Protein AF-A0A438GAT2-F1 (afdb_monomer_lite)

pLDDT: mean 93.82, std 6.35, range [53.16, 98.75]

Foldseek 3Di:
DVVQLVVVFDDQVCVPPPLLVLLLLLLQLLQLLLLLQLVLVVCVVVPNNPSSVVSNVSSVVSVVSNVVSLVVLLVCCVVPVQVNLVSNLVCVVVDGDDRCCCDDDPPDRRVVVVVQVVCVVSVSGDPVSSVVSLLCSCVSSVLVPDPPYDPVSVVSSVVSVD

Radius of gyration: 17.5 Å; chains: 1; bounding box: 42×34×46 Å

Sequence (162 aa):
MIQYLIGAGMDGQIENNLYLLFIYTSFQERATFISHGNTARLTKQHGDKNLALVCGIIASDEKRHETAYTKIVENLFEIDPNGTVLAFADSMRKKITMPGLLMYDGCDDDLFEHFLAVAQWLGVYAAKDYVGILEFFVERWSVEKLTGLSSEGQKLGIMFVG

Structure (mmCIF, N/CA/C/O backbone):
data_AF-A0A438GAT2-F1
#
_entry.id   AF-A0A438GAT2-F1
#
loop_
_atom_site.group_PDB
_atom_site.id
_atom_site.type_symbol
_atom_site.label_atom_id
_atom_site.label_alt_id
_atom_site.label_comp_id
_atom_site.label_asym_id
_atom_site.label_entity_id
_atom_site.label_seq_id
_atom_site.pdbx_PDB_ins_code
_atom_site.Cartn_x
_atom_site.Cartn_y
_atom_site.Cartn_z
_atom_site.occupancy
_atom_site.B_iso_or_equiv
_atom_site.auth_seq_id
_atom_site.auth_comp_id
_atom_site.auth_asym_id
_atom_site.auth_atom_id
_atom_site.pdbx_PDB_model_num
ATOM 1 N N . MET A 1 1 ? 18.056 8.307 -11.329 1.00 89.12 1 MET A N 1
ATOM 2 C CA . MET A 1 1 ? 16.848 7.880 -10.588 1.00 89.12 1 MET A CA 1
ATOM 3 C C . MET A 1 1 ? 17.128 7.335 -9.185 1.00 89.12 1 MET A C 1
ATOM 5 O O . MET A 1 1 ? 16.917 8.073 -8.238 1.00 89.12 1 MET A O 1
ATOM 9 N N . ILE A 1 2 ? 17.616 6.095 -9.006 1.00 94.75 2 ILE A N 1
ATOM 10 C CA . ILE A 1 2 ? 17.679 5.448 -7.668 1.00 94.75 2 ILE A CA 1
ATOM 11 C C . ILE A 1 2 ? 18.476 6.265 -6.635 1.00 94.75 2 ILE A C 1
ATOM 13 O O . ILE A 1 2 ? 18.009 6.448 -5.517 1.00 94.75 2 ILE A O 1
ATOM 17 N N . GLN A 1 3 ? 19.647 6.799 -7.005 1.00 95.94 3 GLN A N 1
ATOM 18 C CA . GLN A 1 3 ? 20.445 7.631 -6.092 1.00 95.94 3 GLN A CA 1
ATOM 19 C C . GLN A 1 3 ? 19.717 8.915 -5.664 1.00 95.94 3 GLN A C 1
ATOM 21 O O . GLN A 1 3 ? 19.794 9.281 -4.494 1.00 95.94 3 GLN A O 1
ATOM 26 N N . TYR A 1 4 ? 18.984 9.562 -6.578 1.00 95.44 4 TYR A N 1
ATOM 27 C CA . TYR A 1 4 ? 18.181 10.746 -6.258 1.00 95.44 4 TYR A CA 1
ATOM 28 C C . TYR A 1 4 ? 17.038 10.401 -5.310 1.00 95.44 4 TYR A C 1
ATOM 30 O O . TYR A 1 4 ? 16.868 11.092 -4.317 1.00 95.44 4 TYR A O 1
ATOM 38 N N . LEU A 1 5 ? 16.314 9.306 -5.561 1.00 95.50 5 LEU A N 1
ATOM 39 C CA . LEU A 1 5 ? 15.204 8.892 -4.704 1.00 95.50 5 LEU A CA 1
ATOM 40 C C . LEU A 1 5 ? 15.676 8.536 -3.285 1.00 95.50 5 LEU A C 1
ATOM 42 O O . LEU A 1 5 ? 15.065 8.960 -2.312 1.00 95.50 5 LEU A O 1
ATOM 46 N N . ILE A 1 6 ? 16.795 7.813 -3.149 1.00 95.88 6 ILE A N 1
ATOM 47 C CA . ILE A 1 6 ? 17.380 7.512 -1.830 1.00 95.88 6 ILE A CA 1
ATOM 48 C C . ILE A 1 6 ? 17.815 8.801 -1.120 1.00 95.88 6 ILE A C 1
ATOM 50 O O . ILE A 1 6 ? 17.578 8.944 0.075 1.00 95.88 6 ILE A O 1
ATOM 54 N N . GLY A 1 7 ? 18.448 9.731 -1.843 1.00 95.38 7 GLY A N 1
ATOM 55 C CA . GLY A 1 7 ? 18.889 11.010 -1.283 1.00 95.38 7 GLY A CA 1
ATOM 56 C C . GLY A 1 7 ? 17.738 11.942 -0.896 1.00 95.38 7 GLY A C 1
ATOM 57 O O . GLY A 1 7 ? 17.846 12.653 0.098 1.00 95.38 7 GLY A O 1
ATOM 58 N N . ALA A 1 8 ? 16.641 11.920 -1.657 1.00 94.06 8 ALA A N 1
ATOM 59 C CA . ALA A 1 8 ? 15.425 12.679 -1.375 1.00 94.06 8 ALA A CA 1
ATOM 60 C C . ALA A 1 8 ? 14.622 12.074 -0.214 1.00 94.06 8 ALA A C 1
ATOM 62 O O . ALA A 1 8 ? 13.970 12.800 0.534 1.00 94.06 8 ALA A O 1
ATOM 63 N N . GLY A 1 9 ? 14.688 10.751 -0.048 1.00 93.00 9 GLY A N 1
ATOM 64 C CA . GLY A 1 9 ? 13.895 10.025 0.932 1.00 93.00 9 GLY A CA 1
ATOM 65 C C . GLY A 1 9 ? 12.409 10.008 0.570 1.00 93.00 9 GLY A C 1
ATOM 66 O O . GLY A 1 9 ? 12.023 10.087 -0.596 1.00 93.00 9 GLY A O 1
ATOM 67 N N . MET A 1 10 ? 11.570 9.866 1.592 1.00 91.06 10 MET A N 1
ATOM 68 C CA . MET A 1 10 ? 10.117 9.827 1.464 1.00 91.06 10 MET A CA 1
ATOM 69 C C . MET A 1 10 ? 9.479 10.376 2.746 1.00 91.06 10 MET A C 1
ATOM 71 O O . MET A 1 10 ? 9.935 10.053 3.842 1.00 91.06 10 MET A O 1
ATOM 75 N N . ASP A 1 11 ? 8.396 11.145 2.612 1.00 87.06 11 ASP A N 1
ATOM 76 C CA . ASP A 1 11 ? 7.513 11.502 3.724 1.00 87.06 11 ASP A CA 1
ATOM 77 C C . ASP A 1 11 ? 6.170 10.764 3.601 1.00 87.06 11 ASP A C 1
ATOM 79 O O . ASP A 1 11 ? 5.300 11.124 2.807 1.00 87.06 11 ASP A O 1
ATOM 83 N N . GLY A 1 12 ? 6.017 9.692 4.382 1.00 81.75 12 GLY A N 1
ATOM 84 C CA . GLY A 1 12 ? 4.766 8.934 4.483 1.00 81.75 12 GLY A CA 1
ATOM 85 C C . GLY A 1 12 ? 3.741 9.536 5.444 1.00 81.75 12 GLY A C 1
ATOM 86 O O . GLY A 1 12 ? 2.690 8.935 5.637 1.00 81.75 12 GLY A O 1
ATOM 87 N N . GLN A 1 13 ? 4.046 10.673 6.083 1.00 86.44 13 GLN A N 1
ATOM 88 C CA . GLN A 1 13 ? 3.180 11.349 7.057 1.00 86.44 13 GLN A CA 1
ATOM 89 C C . GLN A 1 13 ? 2.749 10.449 8.233 1.00 86.44 13 GLN A C 1
ATOM 91 O O . GLN A 1 13 ? 1.656 10.587 8.786 1.00 86.44 13 GLN A O 1
ATOM 96 N N . ILE A 1 14 ? 3.641 9.528 8.621 1.00 85.06 14 ILE A N 1
ATOM 97 C CA . ILE A 1 14 ? 3.425 8.495 9.649 1.00 85.06 14 ILE A CA 1
ATOM 98 C C . ILE A 1 14 ? 3.586 9.059 11.073 1.00 85.06 14 ILE A C 1
ATOM 100 O O . ILE A 1 14 ? 3.094 8.461 12.021 1.00 85.06 14 ILE A O 1
ATOM 104 N N . GLU A 1 15 ? 4.264 10.201 11.250 1.00 85.56 15 GLU A N 1
ATOM 105 C CA . GLU A 1 15 ? 4.405 10.917 12.539 1.00 85.56 15 GLU A CA 1
ATOM 106 C C . GLU A 1 15 ? 4.935 10.059 13.713 1.00 85.56 15 GLU A C 1
ATOM 108 O O . GLU A 1 15 ? 4.636 10.320 14.876 1.00 85.56 15 GLU A O 1
ATOM 113 N N . ASN A 1 16 ? 5.725 9.013 13.429 1.00 84.56 16 ASN A N 1
ATOM 114 C CA . ASN A 1 16 ? 6.139 7.987 14.405 1.00 84.56 16 ASN A CA 1
ATOM 115 C C . ASN A 1 16 ? 4.963 7.282 15.117 1.00 84.56 16 ASN A C 1
ATOM 117 O O . ASN A 1 16 ? 5.120 6.735 16.209 1.00 84.56 16 ASN A O 1
ATOM 121 N N . ASN A 1 17 ? 3.785 7.269 14.496 1.00 92.44 17 ASN A N 1
ATOM 122 C CA . ASN A 1 17 ? 2.580 6.634 14.999 1.00 92.44 17 ASN A CA 1
ATOM 123 C C . ASN A 1 17 ? 2.429 5.226 14.396 1.00 92.44 17 ASN A C 1
ATOM 125 O O . ASN A 1 17 ? 2.303 5.060 13.183 1.00 92.44 17 ASN A O 1
ATOM 129 N N . LEU A 1 18 ? 2.406 4.201 15.254 1.00 94.44 18 LEU A N 1
ATOM 130 C CA . LEU A 1 18 ? 2.292 2.803 14.826 1.00 94.44 18 LEU A CA 1
ATOM 131 C C . LEU A 1 18 ? 0.955 2.480 14.141 1.00 94.44 18 LEU A C 1
ATOM 133 O O . LEU A 1 18 ? 0.933 1.640 13.245 1.00 94.44 18 LEU A O 1
ATOM 137 N N . TYR A 1 19 ? -0.139 3.151 14.512 1.00 96.81 19 TYR A N 1
ATOM 138 C CA . TYR A 1 19 ? -1.429 2.980 13.840 1.00 96.81 19 TYR A CA 1
ATOM 139 C C . TYR A 1 19 ? -1.325 3.457 12.389 1.00 96.81 19 TYR A C 1
ATOM 141 O O . TYR A 1 19 ? -1.652 2.708 11.469 1.00 96.81 19 TYR A O 1
ATOM 149 N N . LEU A 1 20 ? -0.793 4.670 12.184 1.00 96.19 20 LEU A N 1
ATOM 150 C CA . LEU A 1 20 ? -0.572 5.229 10.846 1.00 96.19 20 LEU A CA 1
ATOM 151 C C . LEU A 1 20 ? 0.392 4.362 10.035 1.00 96.19 20 LEU A C 1
ATOM 153 O O . LEU A 1 20 ? 0.126 4.099 8.868 1.00 96.19 20 LEU A O 1
ATOM 157 N N . LEU A 1 21 ? 1.464 3.859 10.658 1.00 96.31 21 LEU A N 1
ATOM 158 C CA . LEU A 1 21 ? 2.426 2.975 10.004 1.00 96.31 21 LEU A CA 1
ATOM 159 C C . LEU A 1 21 ? 1.747 1.724 9.441 1.00 96.31 21 LEU A C 1
ATOM 161 O O . LEU A 1 21 ? 1.908 1.434 8.261 1.00 96.31 21 LEU A O 1
ATOM 165 N N . PHE A 1 22 ? 0.993 0.987 10.261 1.00 97.81 22 PHE A N 1
ATOM 166 C CA . PHE A 1 22 ? 0.409 -0.285 9.827 1.00 97.81 22 PHE A CA 1
ATOM 167 C C . PHE A 1 22 ? -0.766 -0.116 8.865 1.00 97.81 22 PHE A C 1
ATOM 169 O O . PHE A 1 22 ? -0.969 -0.964 7.994 1.00 97.81 22 PHE A O 1
ATOM 176 N N . ILE A 1 23 ? -1.513 0.985 8.969 1.00 97.56 23 ILE A N 1
ATOM 177 C CA . ILE A 1 23 ? -2.516 1.354 7.964 1.00 97.56 23 ILE A CA 1
ATOM 178 C C . ILE A 1 23 ? -1.812 1.658 6.639 1.00 97.56 23 ILE A C 1
ATOM 180 O O . ILE A 1 23 ? -2.143 1.059 5.617 1.00 97.56 23 ILE A O 1
ATOM 184 N N . TYR A 1 24 ? -0.791 2.516 6.663 1.00 97.00 24 TYR A N 1
ATOM 185 C CA . TYR A 1 24 ? -0.008 2.878 5.487 1.00 97.00 24 TYR A CA 1
ATOM 186 C C . TYR A 1 24 ? 0.609 1.649 4.801 1.00 97.00 24 TYR A C 1
ATOM 188 O O . TYR A 1 24 ? 0.436 1.468 3.594 1.00 97.00 24 TYR A O 1
ATOM 196 N N . THR A 1 25 ? 1.273 0.762 5.549 1.00 97.19 25 THR A N 1
ATOM 197 C CA . THR A 1 25 ? 1.901 -0.435 4.968 1.00 97.19 25 THR A CA 1
ATOM 198 C C . THR A 1 25 ? 0.874 -1.429 4.437 1.00 97.19 25 THR A C 1
ATOM 200 O O . THR A 1 25 ? 1.112 -2.020 3.389 1.00 97.19 25 THR A O 1
ATOM 203 N N . SER A 1 26 ? -0.291 -1.574 5.080 1.00 98.19 26 SER A N 1
ATOM 204 C CA . SER A 1 26 ? -1.379 -2.413 4.550 1.00 98.19 26 SER A CA 1
ATOM 205 C C . SER A 1 26 ? -1.838 -1.929 3.169 1.00 98.19 26 SER A C 1
ATOM 207 O O . SER A 1 26 ? -2.001 -2.735 2.252 1.00 98.19 26 SER A O 1
ATOM 209 N N . PHE A 1 27 ? -1.996 -0.612 2.997 1.00 97.75 27 PHE A N 1
ATOM 210 C CA . PHE A 1 27 ? -2.356 -0.011 1.710 1.00 97.75 27 PHE A CA 1
ATOM 211 C C . PHE A 1 27 ? -1.266 -0.201 0.657 1.00 97.75 27 PHE A C 1
ATOM 213 O O . PHE A 1 27 ? -1.573 -0.614 -0.462 1.00 97.75 27 PHE A O 1
ATOM 220 N N . GLN A 1 28 ? -0.007 0.064 1.011 1.00 97.44 28 GLN A N 1
ATOM 221 C CA . GLN A 1 28 ? 1.109 -0.059 0.074 1.00 97.44 28 GLN A CA 1
ATOM 222 C C . GLN A 1 28 ? 1.305 -1.496 -0.405 1.00 97.44 28 GLN A C 1
ATOM 224 O O . GLN A 1 28 ? 1.362 -1.716 -1.609 1.00 97.44 28 GLN A O 1
ATOM 229 N N . GLU A 1 29 ? 1.314 -2.479 0.498 1.00 98.38 29 GLU A N 1
ATOM 230 C CA . GLU A 1 29 ? 1.484 -3.893 0.126 1.00 98.38 29 GLU A CA 1
ATOM 231 C C . GLU A 1 29 ? 0.340 -4.397 -0.761 1.00 98.38 29 GLU A C 1
ATOM 233 O O . GLU A 1 29 ? 0.533 -5.219 -1.656 1.00 98.38 29 GLU A O 1
ATOM 238 N N . ARG A 1 30 ? -0.879 -3.872 -0.575 1.00 98.44 30 ARG A N 1
ATOM 239 C CA . ARG A 1 30 ? -1.982 -4.187 -1.487 1.00 98.44 30 ARG A CA 1
ATOM 240 C C . ARG A 1 30 ? -1.814 -3.521 -2.853 1.00 98.44 30 ARG A C 1
ATOM 242 O O . ARG A 1 30 ? -2.114 -4.146 -3.873 1.00 98.44 30 ARG A O 1
ATOM 249 N N . ALA A 1 31 ? -1.364 -2.268 -2.885 1.00 97.69 31 ALA A N 1
ATOM 250 C CA . ALA A 1 31 ? -1.116 -1.538 -4.125 1.00 97.69 31 ALA A CA 1
ATOM 251 C C . ALA A 1 31 ? -0.016 -2.207 -4.957 1.00 97.69 31 ALA A C 1
ATOM 253 O O . ALA A 1 31 ? -0.174 -2.379 -6.172 1.00 97.69 31 ALA A O 1
ATOM 254 N N . THR A 1 32 ? 1.064 -2.648 -4.312 1.00 97.81 32 THR A N 1
ATOM 255 C CA . THR A 1 32 ? 2.150 -3.371 -4.972 1.00 97.81 32 THR A CA 1
ATOM 256 C C . THR A 1 32 ? 1.688 -4.752 -5.437 1.00 97.81 32 THR A C 1
ATOM 258 O O . THR A 1 32 ? 1.860 -5.048 -6.620 1.00 97.81 32 THR A O 1
ATOM 261 N N . PHE A 1 33 ? 0.936 -5.503 -4.615 1.00 98.56 33 PHE A N 1
ATOM 262 C CA . PHE A 1 33 ? 0.326 -6.780 -5.021 1.00 98.56 33 PHE A CA 1
ATOM 263 C C . PHE A 1 33 ? -0.497 -6.652 -6.311 1.00 98.56 33 PHE A C 1
ATOM 265 O O . PHE A 1 33 ? -0.369 -7.464 -7.235 1.00 98.56 33 PHE A O 1
ATOM 272 N N . ILE A 1 34 ? -1.346 -5.621 -6.394 1.00 98.19 34 ILE A N 1
ATOM 273 C CA . ILE A 1 34 ? -2.154 -5.341 -7.587 1.00 98.19 34 ILE A CA 1
ATOM 274 C C . ILE A 1 34 ? -1.249 -5.005 -8.775 1.00 98.19 34 ILE A C 1
ATOM 276 O O . ILE A 1 34 ? -1.408 -5.597 -9.846 1.00 98.19 34 ILE A O 1
ATOM 280 N N . SER A 1 35 ? -0.276 -4.114 -8.580 1.00 98.00 35 SER A N 1
ATOM 281 C CA . SER A 1 35 ? 0.643 -3.653 -9.626 1.00 98.00 35 SER A CA 1
ATOM 282 C C . SER A 1 35 ? 1.476 -4.798 -10.208 1.00 98.00 35 SER A C 1
ATOM 284 O O . SER A 1 35 ? 1.522 -4.991 -11.428 1.00 98.00 35 SER A O 1
ATOM 286 N N . HIS A 1 36 ? 2.086 -5.623 -9.356 1.00 98.50 36 HIS A N 1
ATOM 287 C CA . HIS A 1 36 ? 2.869 -6.782 -9.775 1.00 98.50 36 HIS A CA 1
ATOM 288 C C . HIS A 1 36 ? 1.991 -7.880 -10.375 1.00 98.50 36 HIS A C 1
ATOM 290 O O . HIS A 1 36 ? 2.364 -8.472 -11.389 1.00 98.50 36 HIS A O 1
ATOM 296 N N . GLY A 1 37 ? 0.791 -8.106 -9.833 1.00 98.38 37 GLY A N 1
ATOM 297 C CA . GLY A 1 37 ? -0.179 -9.040 -10.401 1.00 98.38 37 GLY A CA 1
ATOM 298 C C . GLY A 1 37 ? -0.660 -8.629 -11.799 1.00 98.38 37 GLY A C 1
ATOM 299 O O . GLY A 1 37 ? -0.750 -9.473 -12.696 1.00 98.38 37 GLY A O 1
ATOM 300 N N . ASN A 1 38 ? -0.940 -7.340 -12.014 1.00 98.25 38 ASN A N 1
ATOM 301 C CA . ASN A 1 38 ? -1.286 -6.786 -13.327 1.00 98.25 38 ASN A CA 1
ATOM 302 C C . ASN A 1 38 ? -0.117 -6.904 -14.303 1.00 98.25 38 ASN A C 1
ATOM 304 O O . ASN A 1 38 ? -0.296 -7.403 -15.415 1.00 98.25 38 ASN A O 1
ATOM 308 N N . THR A 1 39 ? 1.086 -6.539 -13.862 1.00 98.12 39 THR A N 1
ATOM 309 C CA . THR A 1 39 ? 2.303 -6.670 -14.669 1.00 98.12 39 THR A CA 1
ATOM 310 C C . THR A 1 39 ? 2.527 -8.125 -15.076 1.00 98.12 39 THR A C 1
ATOM 312 O O . THR A 1 39 ? 2.684 -8.402 -16.258 1.00 98.12 39 THR A O 1
ATOM 315 N N . ALA A 1 40 ? 2.410 -9.088 -14.156 1.00 98.31 40 ALA A N 1
ATOM 316 C CA . ALA A 1 40 ? 2.539 -10.513 -14.470 1.00 98.31 40 ALA A CA 1
ATOM 317 C C . ALA A 1 40 ? 1.560 -10.970 -15.569 1.00 98.31 40 ALA A C 1
ATOM 319 O O . ALA A 1 40 ? 1.933 -11.734 -16.466 1.00 98.31 40 ALA A O 1
ATOM 320 N N . ARG A 1 41 ? 0.306 -10.494 -15.520 1.00 98.06 41 ARG A N 1
ATOM 321 C CA . ARG A 1 41 ? -0.709 -10.777 -16.547 1.00 98.06 41 ARG A CA 1
ATOM 322 C C . ARG A 1 41 ? -0.325 -10.182 -17.900 1.00 98.06 41 ARG A C 1
ATOM 324 O O . ARG A 1 41 ? -0.363 -10.913 -18.891 1.00 98.06 41 ARG A O 1
ATOM 331 N N . LEU A 1 42 ? 0.068 -8.908 -17.936 1.00 97.50 42 LEU A N 1
ATOM 332 C CA . LEU A 1 42 ? 0.500 -8.225 -19.158 1.00 97.50 42 LEU A CA 1
ATOM 333 C C . LEU A 1 42 ? 1.691 -8.941 -19.788 1.00 97.50 42 LEU A C 1
ATOM 335 O O . LEU A 1 42 ? 1.668 -9.275 -20.970 1.00 97.50 42 LEU A O 1
ATOM 339 N N . THR A 1 43 ? 2.708 -9.255 -18.997 1.00 96.94 43 THR A N 1
ATOM 340 C CA . THR A 1 43 ? 3.918 -9.907 -19.490 1.00 96.94 43 THR A CA 1
ATOM 341 C C . THR A 1 43 ? 3.627 -11.294 -20.062 1.00 96.94 43 THR A C 1
ATOM 343 O O . THR A 1 43 ? 4.114 -11.648 -21.137 1.00 96.94 43 THR A O 1
ATOM 346 N N . LYS A 1 44 ? 2.737 -12.055 -19.409 1.00 96.94 44 LYS A N 1
ATOM 347 C CA . LYS A 1 44 ? 2.269 -13.352 -19.914 1.00 96.94 44 LYS A CA 1
ATOM 348 C C . LYS A 1 44 ? 1.520 -13.220 -21.243 1.00 96.94 44 LYS A C 1
ATOM 350 O O . LYS A 1 44 ? 1.704 -14.069 -22.113 1.00 96.94 44 LYS A O 1
ATOM 355 N N . GLN A 1 45 ? 0.694 -12.184 -21.409 1.00 96.94 45 GLN A N 1
ATOM 356 C CA . GLN A 1 45 ? -0.008 -11.899 -22.669 1.00 96.94 45 GLN A CA 1
ATOM 357 C C . GLN A 1 45 ? 0.964 -11.561 -23.808 1.00 96.94 45 GLN A C 1
ATOM 359 O O . GLN A 1 45 ? 0.715 -11.945 -24.946 1.00 96.94 45 GLN A O 1
ATOM 364 N N . HIS A 1 46 ? 2.097 -10.927 -23.495 1.00 96.94 46 HIS A N 1
ATOM 365 C CA . HIS A 1 46 ? 3.169 -10.629 -24.451 1.00 96.94 46 HIS A CA 1
ATOM 366 C C . HIS A 1 46 ? 4.144 -11.803 -24.672 1.00 96.94 46 HIS A C 1
ATOM 368 O O . HIS A 1 46 ? 5.111 -11.675 -25.418 1.00 96.94 46 HIS A O 1
ATOM 374 N N . GLY A 1 47 ? 3.886 -12.966 -24.064 1.00 97.56 47 GLY A N 1
ATOM 375 C CA . GLY A 1 47 ? 4.616 -14.210 -24.317 1.00 97.56 47 GLY A CA 1
ATOM 376 C C . GLY A 1 47 ? 5.829 -14.465 -23.418 1.00 97.56 47 GLY A C 1
ATOM 377 O O . GLY A 1 47 ? 6.379 -15.568 -23.467 1.00 97.56 47 GLY A O 1
ATOM 378 N N . ASP A 1 48 ? 6.216 -13.525 -22.553 1.00 98.06 48 ASP A N 1
ATOM 379 C CA . ASP A 1 48 ? 7.341 -13.717 -21.633 1.00 98.06 48 ASP A CA 1
ATOM 380 C C . ASP A 1 48 ? 6.880 -14.378 -20.325 1.00 98.06 48 ASP A C 1
ATOM 382 O O . ASP A 1 48 ? 6.400 -13.760 -19.372 1.00 98.06 48 ASP A O 1
ATOM 386 N N . LYS A 1 49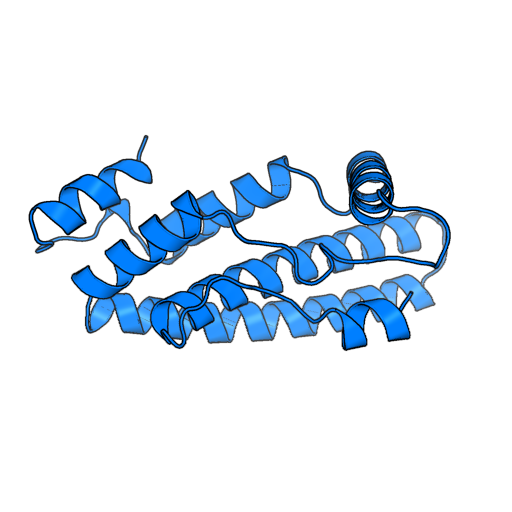 ? 7.023 -15.703 -20.287 1.00 97.25 49 LYS A N 1
ATOM 387 C CA . LYS A 1 49 ? 6.630 -16.520 -19.133 1.00 97.25 49 LYS A CA 1
ATOM 388 C C . LYS A 1 49 ? 7.567 -16.356 -17.936 1.00 97.25 49 LYS A C 1
ATOM 390 O O . LYS A 1 49 ? 7.114 -16.548 -16.809 1.00 97.25 49 LYS A O 1
ATOM 395 N N . ASN A 1 50 ? 8.839 -16.029 -18.160 1.00 98.25 50 ASN A N 1
ATOM 396 C CA . ASN A 1 50 ? 9.826 -15.935 -17.086 1.00 98.25 50 ASN A CA 1
ATOM 397 C C . ASN A 1 50 ? 9.627 -14.645 -16.300 1.00 98.25 50 ASN A C 1
ATOM 399 O O . ASN A 1 50 ? 9.549 -14.679 -15.074 1.00 98.25 50 ASN A O 1
ATOM 403 N N . LEU A 1 51 ? 9.461 -13.521 -16.996 1.00 98.12 51 LEU A N 1
ATOM 404 C CA . LEU A 1 51 ? 9.186 -12.258 -16.326 1.00 98.12 51 LEU A CA 1
ATOM 405 C C . LEU A 1 51 ? 7.794 -12.266 -15.673 1.00 98.12 51 LEU A C 1
ATOM 407 O O . LEU A 1 51 ? 7.647 -11.789 -14.550 1.00 98.12 51 LEU A O 1
ATOM 411 N N . ALA A 1 52 ? 6.796 -12.912 -16.291 1.00 98.44 52 ALA A N 1
ATOM 412 C CA . ALA A 1 52 ? 5.503 -13.138 -15.640 1.00 98.44 52 ALA A CA 1
ATOM 413 C C . ALA A 1 52 ? 5.626 -13.938 -14.329 1.00 98.44 52 ALA A C 1
ATOM 415 O O . ALA A 1 52 ? 4.949 -13.619 -13.351 1.00 98.44 52 ALA A O 1
ATOM 416 N N . LEU A 1 53 ? 6.494 -14.957 -14.291 1.00 98.31 53 LEU A N 1
ATOM 417 C CA . LEU A 1 53 ? 6.764 -15.735 -13.080 1.00 98.31 53 LEU A CA 1
ATOM 418 C C . LEU A 1 53 ? 7.415 -14.874 -11.992 1.00 98.31 53 LEU A C 1
ATOM 420 O O . LEU A 1 53 ? 6.965 -14.918 -10.851 1.00 98.31 53 LEU A O 1
ATOM 424 N N . VAL A 1 54 ? 8.423 -14.068 -12.336 1.00 98.69 54 VAL A N 1
ATOM 425 C CA . VAL A 1 54 ? 9.088 -13.162 -11.382 1.00 98.69 54 VAL A CA 1
ATOM 426 C C . VAL A 1 54 ? 8.086 -12.185 -10.767 1.00 98.69 54 VAL A C 1
ATOM 428 O O . VAL A 1 54 ? 7.992 -12.100 -9.544 1.00 98.69 54 VAL A O 1
ATOM 431 N N . CYS A 1 55 ? 7.283 -11.504 -11.590 1.00 98.50 55 CYS A N 1
ATOM 432 C CA . CYS A 1 55 ? 6.248 -10.596 -11.094 1.00 98.50 55 CYS A CA 1
ATOM 433 C C . CYS A 1 55 ? 5.215 -11.324 -10.217 1.00 98.50 55 CYS A C 1
ATOM 435 O O . CYS A 1 55 ? 4.780 -10.782 -9.207 1.00 98.50 55 CYS A O 1
ATOM 437 N N . GLY A 1 56 ? 4.846 -12.560 -10.568 1.00 98.44 56 GLY A N 1
ATOM 438 C CA . GLY A 1 56 ? 3.921 -13.372 -9.777 1.00 98.44 56 GLY A CA 1
ATOM 439 C C . GLY A 1 56 ? 4.475 -13.794 -8.413 1.00 98.44 56 GLY A C 1
ATOM 440 O O . GLY A 1 56 ? 3.721 -13.825 -7.443 1.00 98.44 56 GLY A O 1
ATOM 441 N N . ILE A 1 57 ? 5.775 -14.090 -8.319 1.00 98.69 57 ILE A N 1
ATOM 442 C CA . ILE A 1 57 ? 6.439 -14.404 -7.045 1.00 98.69 57 ILE A CA 1
ATOM 443 C C . ILE A 1 57 ? 6.431 -13.175 -6.134 1.00 98.69 57 ILE A C 1
ATOM 445 O O . ILE A 1 57 ? 6.008 -13.284 -4.988 1.00 98.69 57 ILE A O 1
ATOM 449 N N . ILE A 1 58 ? 6.813 -12.008 -6.660 1.00 98.75 58 ILE A N 1
ATOM 450 C CA . ILE A 1 58 ? 6.803 -10.748 -5.901 1.00 98.75 58 ILE A CA 1
ATOM 451 C C . ILE A 1 58 ? 5.384 -10.436 -5.402 1.00 98.75 58 ILE A C 1
ATOM 453 O O . ILE A 1 58 ? 5.188 -10.243 -4.206 1.00 98.75 58 ILE A O 1
ATOM 457 N N . ALA A 1 59 ? 4.375 -10.530 -6.277 1.00 98.56 59 ALA A N 1
ATOM 458 C CA . ALA A 1 59 ? 2.977 -10.346 -5.886 1.00 98.56 59 ALA A CA 1
ATOM 459 C C . ALA A 1 59 ? 2.542 -11.329 -4.781 1.00 98.56 59 ALA A C 1
ATOM 461 O O . ALA A 1 59 ? 1.808 -10.975 -3.859 1.00 98.56 59 ALA A O 1
ATOM 462 N N . SER A 1 60 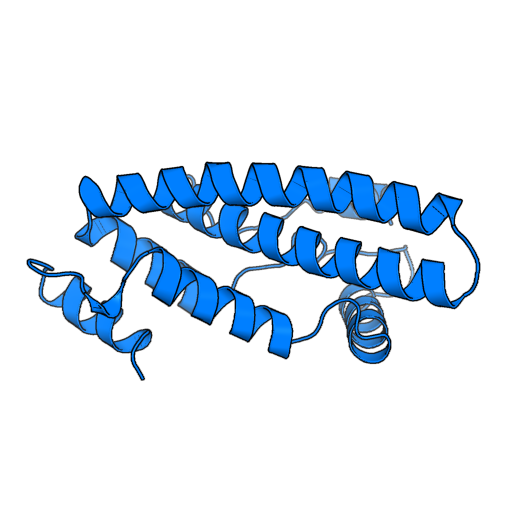? 2.992 -12.586 -4.839 1.00 98.56 60 SER A N 1
ATOM 463 C CA . SER A 1 60 ? 2.694 -13.558 -3.784 1.00 98.56 60 SER A CA 1
ATOM 464 C C . SER A 1 60 ? 3.299 -13.160 -2.436 1.00 98.56 60 SER A C 1
ATOM 466 O O . SER A 1 60 ? 2.710 -13.467 -1.398 1.00 98.56 60 SER A O 1
ATOM 468 N N . ASP A 1 61 ? 4.461 -12.515 -2.429 1.00 98.69 61 ASP A N 1
ATOM 469 C CA . ASP A 1 61 ? 5.118 -12.047 -1.210 1.00 98.69 61 ASP A CA 1
ATOM 470 C C . ASP A 1 61 ? 4.374 -10.846 -0.626 1.00 98.69 61 ASP A C 1
ATOM 472 O O . ASP A 1 61 ? 3.987 -10.878 0.542 1.00 98.69 61 ASP A O 1
ATOM 476 N N . GLU A 1 62 ? 4.041 -9.876 -1.471 1.00 98.62 62 GLU A N 1
ATOM 477 C CA . GLU A 1 62 ? 3.252 -8.690 -1.120 1.00 98.62 62 GLU A CA 1
ATOM 478 C C . GLU A 1 62 ? 1.890 -9.072 -0.544 1.00 98.62 62 GLU A C 1
ATOM 480 O O . GLU A 1 62 ? 1.451 -8.530 0.468 1.00 98.62 62 GLU A O 1
ATOM 485 N N . LYS A 1 63 ? 1.239 -10.110 -1.089 1.00 98.44 63 LYS A N 1
ATOM 486 C CA . LYS A 1 63 ? -0.022 -10.601 -0.522 1.00 98.44 63 LYS A CA 1
ATOM 487 C C . LYS A 1 63 ? 0.143 -11.159 0.896 1.00 98.44 63 LYS A C 1
ATOM 489 O O . LYS A 1 63 ? -0.761 -11.016 1.729 1.00 98.44 63 LYS A O 1
ATOM 494 N N . ARG A 1 64 ? 1.273 -11.808 1.191 1.00 98.62 64 ARG A N 1
ATOM 495 C CA . ARG A 1 64 ? 1.574 -12.309 2.543 1.00 98.62 64 ARG A CA 1
ATOM 496 C C . ARG A 1 64 ? 1.849 -11.152 3.500 1.00 98.62 64 ARG A C 1
ATOM 498 O O . ARG A 1 64 ? 1.346 -11.186 4.622 1.00 98.62 64 ARG A O 1
ATOM 505 N N . HIS A 1 65 ? 2.572 -10.127 3.053 1.00 98.62 65 HIS A N 1
ATOM 506 C CA . HIS A 1 65 ? 2.812 -8.915 3.836 1.00 98.62 65 HIS A CA 1
ATOM 507 C C . HIS A 1 65 ? 1.514 -8.148 4.111 1.00 98.62 65 HIS A C 1
ATOM 509 O O . HIS A 1 65 ? 1.220 -7.860 5.271 1.00 98.62 65 HIS A O 1
ATOM 515 N N . GLU A 1 66 ? 0.683 -7.917 3.085 1.00 98.50 66 GLU A N 1
ATOM 516 C CA . GLU A 1 66 ? -0.654 -7.324 3.220 1.00 98.50 66 GLU A CA 1
ATOM 517 C C . GLU A 1 66 ? -1.455 -8.071 4.283 1.00 98.50 66 GLU A C 1
ATOM 519 O O . GLU A 1 66 ? -1.984 -7.458 5.206 1.00 98.50 66 GLU A O 1
ATOM 524 N N . THR A 1 67 ? -1.500 -9.403 4.202 1.00 98.44 67 THR A N 1
ATOM 525 C CA . THR A 1 67 ? -2.247 -10.231 5.158 1.00 98.44 67 THR A CA 1
ATOM 526 C C . THR A 1 67 ? -1.753 -10.026 6.593 1.00 98.44 67 THR A C 1
ATOM 528 O O . THR A 1 67 ? -2.566 -9.919 7.513 1.00 98.44 67 THR A O 1
ATOM 531 N N . ALA A 1 68 ? -0.435 -9.948 6.794 1.00 98.56 68 ALA A N 1
ATOM 532 C CA . ALA A 1 68 ? 0.158 -9.731 8.108 1.00 98.56 68 ALA A CA 1
ATOM 533 C C . ALA A 1 68 ? -0.182 -8.340 8.670 1.00 98.56 68 ALA A C 1
ATOM 535 O O . ALA A 1 68 ? -0.690 -8.246 9.787 1.00 98.56 68 ALA A O 1
ATOM 536 N N . TYR A 1 69 ? 0.032 -7.270 7.898 1.00 98.50 69 TYR A N 1
ATOM 537 C CA . TYR A 1 69 ? -0.253 -5.902 8.350 1.00 98.50 69 TYR A CA 1
ATOM 538 C C . TYR A 1 69 ? -1.747 -5.650 8.551 1.00 98.50 69 TYR A C 1
ATOM 540 O O . TYR A 1 69 ? -2.142 -5.075 9.565 1.00 98.50 69 TYR A O 1
ATOM 548 N N . THR A 1 70 ? -2.588 -6.195 7.670 1.00 98.31 70 THR A N 1
ATOM 549 C CA . THR A 1 70 ? -4.050 -6.142 7.804 1.00 98.31 70 THR A CA 1
ATOM 550 C C . THR A 1 70 ? -4.499 -6.717 9.140 1.00 98.31 70 THR A C 1
ATOM 552 O O . THR A 1 70 ? -5.369 -6.140 9.789 1.00 98.31 70 THR A O 1
ATOM 555 N N . LYS A 1 71 ? -3.900 -7.840 9.560 1.00 98.38 71 LYS A N 1
ATOM 556 C CA . LYS A 1 71 ? -4.222 -8.500 10.827 1.00 98.38 71 LYS A CA 1
ATOM 557 C C . LYS A 1 71 ? -3.748 -7.705 12.043 1.00 98.38 71 LYS A C 1
ATOM 559 O O . LYS A 1 71 ? -4.405 -7.721 13.077 1.00 98.38 71 LYS A O 1
ATOM 564 N N . ILE A 1 72 ? -2.633 -6.985 11.926 1.00 98.38 72 ILE A N 1
ATOM 565 C CA . ILE A 1 72 ? -2.192 -6.069 12.983 1.00 98.38 72 ILE A CA 1
ATOM 566 C C . ILE A 1 72 ? -3.230 -4.959 13.175 1.00 98.38 72 ILE A C 1
ATOM 568 O O . ILE A 1 72 ? -3.645 -4.724 14.305 1.00 98.38 72 ILE A O 1
ATOM 572 N N . VAL A 1 73 ? -3.698 -4.328 12.094 1.00 98.12 73 VAL A N 1
ATOM 573 C CA . VAL A 1 73 ? -4.723 -3.272 12.182 1.00 98.12 73 VAL A CA 1
ATOM 574 C C . VAL A 1 73 ? -6.071 -3.823 12.661 1.00 98.12 73 VAL A C 1
ATOM 576 O O . VAL A 1 73 ? -6.734 -3.179 13.466 1.00 98.12 73 VAL A O 1
ATOM 579 N N . GLU A 1 74 ? -6.451 -5.033 12.244 1.00 97.69 74 GLU A N 1
ATOM 580 C CA . GLU A 1 74 ? -7.639 -5.735 12.756 1.00 97.69 74 GLU A CA 1
ATOM 581 C C . GLU A 1 74 ? -7.575 -5.884 14.287 1.00 97.69 74 GLU A C 1
ATOM 583 O O . GLU A 1 74 ? -8.505 -5.485 14.983 1.00 97.69 74 GLU A O 1
ATOM 588 N N . ASN A 1 75 ? -6.435 -6.327 14.827 1.00 97.19 75 ASN A N 1
ATOM 589 C CA . ASN A 1 75 ? -6.231 -6.406 16.276 1.00 97.19 75 ASN A CA 1
ATOM 590 C C . ASN A 1 75 ? -6.225 -5.019 16.951 1.00 97.19 75 ASN A C 1
ATOM 592 O O . ASN A 1 75 ? -6.678 -4.886 18.086 1.00 97.19 75 ASN A O 1
ATOM 596 N N . LEU A 1 76 ? -5.717 -3.975 16.283 1.00 97.06 76 LEU A N 1
ATOM 597 C CA . LEU A 1 76 ? -5.778 -2.605 16.808 1.00 97.06 76 LEU A CA 1
ATOM 598 C C . LEU A 1 76 ? -7.227 -2.114 16.922 1.00 97.06 76 LEU A C 1
ATOM 600 O O . LEU A 1 76 ? -7.562 -1.483 17.921 1.00 97.06 76 LEU A O 1
ATOM 604 N N . PHE A 1 77 ? -8.106 -2.462 15.976 1.00 95.94 77 PHE A N 1
ATOM 605 C CA . PHE A 1 77 ? -9.539 -2.178 16.091 1.00 95.94 77 PHE A CA 1
ATOM 606 C C . PHE A 1 77 ? -10.209 -2.921 17.255 1.00 95.94 77 PHE A C 1
ATOM 608 O O . PHE A 1 77 ? -11.128 -2.374 17.860 1.00 95.94 77 PHE A O 1
ATOM 615 N N . GLU A 1 78 ? -9.757 -4.128 17.605 1.00 94.31 78 GLU A N 1
ATOM 616 C CA . GLU A 1 78 ? -10.270 -4.857 18.776 1.00 94.31 78 GLU A CA 1
ATOM 617 C C . GLU A 1 78 ? -9.829 -4.218 20.105 1.00 94.31 78 GLU A C 1
ATOM 619 O O . GLU A 1 78 ? -10.614 -4.148 21.051 1.00 94.31 78 GLU A O 1
ATOM 624 N N . ILE A 1 79 ? -8.577 -3.756 20.184 1.00 95.75 79 ILE A N 1
ATOM 625 C CA . ILE A 1 79 ? -7.965 -3.244 21.423 1.00 95.75 79 ILE A CA 1
ATOM 626 C C . ILE A 1 79 ? -8.293 -1.762 21.651 1.00 95.75 79 ILE A C 1
ATOM 628 O O . ILE A 1 79 ? -8.593 -1.355 22.773 1.00 95.75 79 ILE A O 1
ATOM 632 N N . ASP A 1 80 ? -8.218 -0.950 20.599 1.00 95.75 80 ASP A N 1
ATOM 633 C CA . ASP A 1 80 ? -8.432 0.495 20.627 1.00 95.75 80 ASP A CA 1
ATOM 634 C C . ASP A 1 80 ? -9.174 0.960 19.357 1.00 95.75 80 ASP A C 1
ATOM 636 O O . ASP A 1 80 ? -8.586 1.557 18.443 1.00 95.75 80 ASP A O 1
ATOM 640 N N . PRO A 1 81 ? -10.493 0.709 19.275 1.00 94.25 81 PRO A N 1
ATOM 641 C CA . PRO A 1 81 ? -11.289 1.076 18.105 1.00 94.25 81 PRO A CA 1
ATOM 642 C C . PRO A 1 81 ? -11.327 2.591 17.863 1.00 94.25 81 PRO A C 1
ATOM 644 O O . PRO A 1 81 ? -11.417 3.027 16.717 1.00 94.25 81 PRO A O 1
ATOM 647 N N . ASN A 1 82 ? -11.228 3.407 18.921 1.00 94.06 82 ASN A N 1
ATOM 648 C CA . ASN A 1 82 ? -11.252 4.866 18.809 1.00 94.06 82 ASN A CA 1
ATOM 649 C C . ASN A 1 82 ? -9.957 5.417 18.208 1.00 94.06 82 ASN A C 1
ATOM 651 O O . ASN A 1 82 ? -10.016 6.179 17.243 1.00 94.06 82 ASN A O 1
ATOM 655 N N . GLY A 1 83 ? -8.794 5.035 18.745 1.00 95.50 83 GLY A N 1
ATOM 656 C CA . GLY A 1 83 ? -7.510 5.463 18.189 1.00 95.50 83 GLY A CA 1
ATOM 657 C C . GLY A 1 83 ? -7.316 4.961 16.759 1.00 95.50 83 GLY A C 1
ATOM 658 O O . GLY A 1 83 ? -6.872 5.713 15.889 1.00 95.50 83 GLY A O 1
ATOM 659 N N . THR A 1 84 ? -7.745 3.728 16.483 1.00 96.44 84 THR A N 1
ATOM 660 C CA . THR A 1 84 ? -7.594 3.120 15.156 1.00 96.44 84 THR A CA 1
ATOM 661 C C . THR A 1 84 ? -8.476 3.790 14.102 1.00 96.44 84 THR A C 1
ATOM 663 O O . THR A 1 84 ? -7.974 4.120 13.027 1.00 96.44 84 THR A O 1
ATOM 666 N N . VAL A 1 85 ? -9.754 4.081 14.394 1.00 95.25 85 VAL A N 1
ATOM 667 C CA . VAL A 1 85 ? -10.625 4.786 13.429 1.00 95.25 85 VAL A CA 1
ATOM 668 C C . VAL A 1 85 ? -10.149 6.221 13.171 1.00 95.25 85 VAL A C 1
ATOM 670 O O . VAL A 1 85 ? -10.199 6.690 12.034 1.00 95.25 85 VAL A O 1
ATOM 673 N N . LEU A 1 86 ? -9.618 6.901 14.196 1.00 94.62 86 LEU A N 1
ATOM 674 C CA . LEU A 1 86 ? -9.016 8.231 14.061 1.00 94.62 86 LEU A CA 1
ATOM 675 C C . LEU A 1 86 ? -7.803 8.204 13.125 1.00 94.62 86 LEU A C 1
ATOM 677 O O . LEU A 1 86 ? -7.728 9.017 12.204 1.00 94.62 86 LEU A O 1
ATOM 681 N N . ALA A 1 87 ? -6.888 7.254 13.330 1.00 95.69 87 ALA A N 1
ATOM 682 C CA . ALA A 1 87 ? -5.702 7.079 12.496 1.00 95.69 87 ALA A CA 1
ATOM 683 C C . ALA A 1 87 ? -6.061 6.685 11.055 1.00 95.69 87 ALA A C 1
ATOM 685 O O . ALA A 1 87 ? -5.438 7.160 10.102 1.00 95.69 87 ALA A O 1
ATOM 686 N N . PHE A 1 88 ? -7.097 5.864 10.868 1.00 95.69 88 PHE A N 1
ATOM 687 C CA . PHE A 1 88 ? -7.553 5.490 9.533 1.00 95.69 88 PHE A CA 1
ATOM 688 C C . PHE A 1 88 ? -8.157 6.684 8.788 1.00 95.69 88 PHE A C 1
ATOM 690 O O . PHE A 1 88 ? -7.786 6.952 7.645 1.00 95.69 88 PHE A O 1
ATOM 697 N N . ALA A 1 89 ? -9.009 7.467 9.450 1.00 93.00 89 ALA A N 1
ATOM 698 C CA . ALA A 1 89 ? -9.580 8.680 8.871 1.00 93.00 89 ALA A CA 1
ATOM 699 C C . ALA A 1 89 ? -8.529 9.766 8.602 1.00 93.00 89 ALA A C 1
ATOM 701 O O . ALA A 1 89 ? -8.627 10.503 7.621 1.00 93.00 89 ALA A O 1
ATOM 702 N N . ASP A 1 90 ? -7.524 9.893 9.468 1.00 93.31 90 ASP A N 1
ATOM 703 C CA . ASP A 1 90 ? -6.380 10.776 9.244 1.00 93.31 90 ASP A CA 1
ATOM 704 C C . ASP A 1 90 ? -5.585 10.358 7.999 1.00 93.31 90 ASP A C 1
ATOM 706 O O . ASP A 1 90 ? -5.373 11.175 7.102 1.00 93.31 90 ASP A O 1
ATOM 710 N N . SER A 1 91 ? -5.275 9.064 7.875 1.00 92.75 91 SER A N 1
ATOM 711 C CA . SER A 1 91 ? -4.602 8.497 6.697 1.00 92.75 91 SER A CA 1
ATOM 712 C C . SER A 1 91 ? -5.369 8.787 5.400 1.00 92.75 91 SER A C 1
ATOM 714 O O . SER A 1 91 ? -4.770 9.129 4.382 1.00 92.75 91 SER A O 1
ATOM 716 N N . MET A 1 92 ? -6.704 8.696 5.424 1.00 90.81 92 MET A N 1
ATOM 717 C CA . MET A 1 92 ? -7.530 8.994 4.247 1.00 90.81 92 MET A CA 1
ATOM 718 C C . MET A 1 92 ? -7.584 10.481 3.906 1.00 90.81 92 MET A C 1
ATOM 720 O O . MET A 1 92 ? -7.562 10.839 2.730 1.00 90.81 92 MET A O 1
ATOM 724 N N . ARG A 1 93 ? -7.613 11.362 4.912 1.00 90.81 93 ARG A N 1
ATOM 725 C CA . ARG A 1 93 ? -7.566 12.816 4.691 1.00 90.81 93 ARG A CA 1
ATOM 726 C C . ARG A 1 93 ? -6.235 13.257 4.090 1.00 90.81 93 ARG A C 1
ATOM 728 O O . ARG A 1 93 ? -6.224 14.096 3.192 1.00 90.81 93 ARG A O 1
ATOM 735 N N . LYS A 1 94 ? -5.137 12.670 4.564 1.00 90.19 94 LYS A N 1
ATOM 736 C CA . LYS A 1 94 ? -3.776 12.897 4.064 1.00 90.19 94 LYS A CA 1
ATOM 737 C C . LYS A 1 94 ? -3.536 12.319 2.668 1.00 90.19 94 LYS A C 1
ATOM 739 O O . LYS A 1 94 ? -2.706 12.842 1.931 1.00 90.19 94 LYS A O 1
ATOM 744 N N . LYS A 1 95 ? -4.342 11.323 2.279 1.00 90.69 95 LYS A N 1
ATOM 745 C CA . LYS A 1 95 ? -4.114 10.408 1.152 1.00 90.69 95 LYS A CA 1
ATOM 746 C C . LYS A 1 95 ? -2.867 9.559 1.392 1.00 90.69 95 LYS A C 1
ATOM 748 O O . LYS A 1 95 ? -1.898 9.979 2.014 1.00 90.69 95 LYS A O 1
ATOM 753 N N . ILE A 1 96 ? -2.883 8.336 0.875 1.00 91.25 96 ILE A N 1
ATOM 754 C CA . ILE A 1 96 ? -1.719 7.460 0.992 1.00 91.25 96 ILE A CA 1
ATOM 755 C C . ILE A 1 96 ? -0.684 7.894 -0.049 1.00 91.25 96 ILE A C 1
ATOM 757 O O . ILE A 1 96 ? -0.851 7.644 -1.243 1.00 91.25 96 ILE A O 1
ATOM 761 N N . THR A 1 97 ? 0.376 8.553 0.412 1.00 91.38 97 THR A N 1
ATOM 762 C CA . THR A 1 97 ? 1.495 8.993 -0.428 1.00 91.38 97 THR A CA 1
ATOM 763 C C . THR A 1 97 ? 2.242 7.798 -1.013 1.00 91.38 97 THR A C 1
ATOM 765 O O . THR A 1 97 ? 2.571 6.854 -0.299 1.00 91.38 97 THR A O 1
ATOM 768 N N . MET A 1 98 ? 2.549 7.833 -2.310 1.00 92.50 98 MET A N 1
ATOM 769 C CA . MET A 1 98 ? 3.363 6.791 -2.939 1.00 92.50 98 MET A CA 1
ATOM 770 C C . MET A 1 98 ? 4.841 6.943 -2.540 1.00 92.50 98 MET A C 1
ATOM 772 O O . MET A 1 98 ? 5.368 8.054 -2.614 1.00 92.50 98 MET A O 1
ATOM 776 N N . PRO A 1 99 ? 5.557 5.854 -2.194 1.00 92.81 99 PRO A N 1
ATOM 777 C CA . PRO A 1 99 ? 6.964 5.930 -1.798 1.00 92.81 99 PRO A CA 1
ATOM 778 C C . PRO A 1 99 ? 7.882 6.553 -2.852 1.00 92.81 99 PRO A C 1
ATOM 780 O O . PRO A 1 99 ? 8.870 7.200 -2.524 1.00 92.81 99 PRO A O 1
ATOM 783 N N . GLY A 1 100 ? 7.547 6.349 -4.127 1.00 92.94 100 GLY A N 1
ATOM 784 C CA . GLY A 1 100 ? 8.292 6.867 -5.269 1.00 92.94 100 GLY A CA 1
ATOM 785 C C . GLY A 1 100 ? 7.902 8.279 -5.704 1.00 92.94 100 GLY A C 1
ATOM 786 O O . GLY A 1 100 ? 8.334 8.672 -6.781 1.00 92.94 100 GLY A O 1
ATOM 787 N N . LEU A 1 101 ? 7.094 9.019 -4.929 1.00 93.50 101 LEU A N 1
ATOM 788 C CA . LEU A 1 101 ? 6.568 10.336 -5.323 1.00 93.50 101 LEU A CA 1
ATOM 789 C C . LEU A 1 101 ? 7.673 11.325 -5.734 1.00 93.50 101 LEU A C 1
ATOM 791 O O . LEU A 1 101 ? 7.484 12.104 -6.657 1.00 93.50 101 LEU A O 1
ATOM 795 N N . LEU A 1 102 ? 8.834 11.271 -5.076 1.00 94.94 102 LEU A N 1
ATOM 796 C CA . LEU A 1 102 ? 9.976 12.156 -5.338 1.00 94.94 102 LEU A CA 1
ATOM 797 C C . LEU A 1 102 ? 10.972 11.569 -6.355 1.00 94.94 102 LEU A C 1
ATOM 799 O O . LEU A 1 102 ? 12.172 11.844 -6.288 1.00 94.94 102 LEU A O 1
ATOM 803 N N . MET A 1 103 ? 10.521 10.692 -7.259 1.00 95.00 103 MET A N 1
ATOM 804 C CA . MET A 1 103 ? 11.408 10.146 -8.285 1.00 95.00 103 MET A CA 1
ATOM 805 C C . MET A 1 103 ? 11.893 11.243 -9.233 1.00 95.00 103 MET A C 1
ATOM 807 O O . MET A 1 103 ? 11.114 12.045 -9.727 1.00 95.00 103 MET A O 1
ATOM 811 N N . TYR A 1 104 ? 13.197 11.233 -9.501 1.00 96.62 104 TYR A N 1
ATOM 812 C CA . TYR A 1 104 ? 13.855 12.174 -10.400 1.00 96.62 104 TYR A CA 1
ATOM 813 C C . TYR A 1 104 ? 15.012 11.484 -11.117 1.00 96.62 104 TYR A C 1
ATOM 815 O O . TYR A 1 104 ? 15.797 10.752 -10.498 1.00 96.62 104 TYR A O 1
ATOM 823 N N . ASP A 1 105 ? 15.139 11.672 -12.425 1.00 96.50 105 ASP A N 1
ATOM 824 C CA . ASP A 1 105 ? 16.173 11.026 -13.237 1.00 96.50 105 ASP A CA 1
ATOM 825 C C . ASP A 1 105 ? 17.362 11.929 -13.585 1.00 96.50 105 ASP A C 1
ATOM 827 O O . ASP A 1 105 ? 18.388 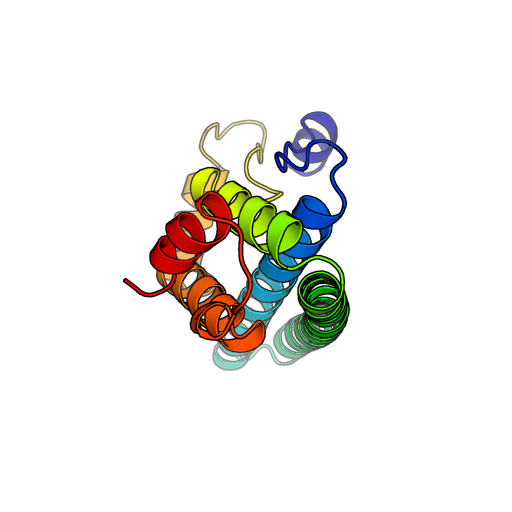11.398 -14.015 1.00 96.50 105 ASP A O 1
ATOM 831 N N . GLY A 1 106 ? 17.280 13.229 -13.289 1.00 96.94 106 GLY A N 1
ATOM 832 C CA . GLY A 1 106 ? 18.290 14.226 -13.646 1.00 96.94 106 GLY A CA 1
ATOM 833 C C . GLY A 1 106 ? 17.838 15.198 -14.737 1.00 96.94 106 GLY A C 1
ATOM 834 O O . GLY A 1 106 ? 18.579 16.136 -15.031 1.00 96.94 106 GLY A O 1
ATOM 835 N N . CYS A 1 107 ? 16.667 14.982 -15.345 1.00 97.00 107 CYS A N 1
ATOM 836 C CA . CYS A 1 107 ? 16.142 15.862 -16.386 1.00 97.00 107 CYS A CA 1
ATOM 837 C C . CYS A 1 107 ? 14.627 16.085 -16.344 1.00 97.00 107 CYS A C 1
ATOM 839 O O . CYS A 1 107 ? 14.195 17.149 -16.782 1.00 97.00 107 CYS A O 1
ATOM 841 N N . ASP A 1 108 ? 13.840 15.135 -15.845 1.00 96.75 108 ASP A N 1
ATOM 842 C CA . ASP A 1 108 ? 12.380 15.235 -15.791 1.00 96.75 108 ASP A CA 1
ATOM 843 C C . ASP A 1 108 ? 11.892 15.519 -14.365 1.00 96.75 108 ASP A C 1
ATOM 845 O O . ASP A 1 108 ? 11.904 14.636 -13.505 1.00 96.75 108 ASP A O 1
ATOM 849 N N . ASP A 1 109 ? 11.471 16.760 -14.115 1.00 96.31 109 ASP A N 1
ATOM 850 C CA . ASP A 1 109 ? 10.963 17.200 -12.809 1.00 96.31 109 ASP A CA 1
ATOM 851 C C . ASP A 1 109 ? 9.594 16.575 -12.466 1.00 96.31 109 ASP A C 1
ATOM 853 O O . ASP A 1 109 ? 9.254 16.458 -11.289 1.00 96.31 109 ASP A O 1
ATOM 857 N N . ASP A 1 110 ? 8.843 16.108 -13.472 1.00 97.00 110 ASP A N 1
ATOM 858 C CA . ASP A 1 110 ? 7.499 15.527 -13.336 1.00 97.00 110 ASP A CA 1
ATOM 859 C C . ASP A 1 110 ? 7.505 13.997 -13.541 1.00 97.00 110 ASP A C 1
ATOM 861 O O . ASP A 1 110 ? 6.476 13.376 -13.834 1.00 97.00 110 ASP A O 1
ATOM 865 N N . LEU A 1 111 ? 8.667 13.355 -13.364 1.00 97.12 111 LEU A N 1
ATOM 866 C CA . LEU A 1 111 ? 8.886 11.941 -13.682 1.00 97.12 111 LEU A CA 1
ATOM 867 C C . LEU A 1 111 ? 7.862 10.998 -13.031 1.00 97.12 111 LEU A C 1
ATOM 869 O O . LEU A 1 111 ? 7.436 10.023 -13.656 1.00 97.12 111 LEU A O 1
ATOM 873 N N . PHE A 1 112 ? 7.445 11.278 -11.791 1.00 95.50 112 PHE A N 1
ATOM 874 C CA . PHE A 1 112 ? 6.425 10.478 -11.108 1.00 95.50 112 PHE A CA 1
ATOM 875 C C . PHE A 1 112 ? 5.071 10.522 -11.820 1.00 95.50 112 PHE A C 1
ATOM 877 O O . PHE A 1 112 ? 4.438 9.481 -12.003 1.00 95.50 112 PHE A O 1
ATOM 884 N N . GLU A 1 113 ? 4.640 11.706 -12.253 1.00 95.62 113 GLU A N 1
ATOM 885 C CA . GLU A 1 113 ? 3.363 11.895 -12.941 1.00 95.62 113 GLU A CA 1
ATOM 886 C C . GLU A 1 113 ? 3.386 11.231 -14.320 1.00 95.62 113 GLU A C 1
ATOM 888 O O . GLU A 1 113 ? 2.439 10.533 -14.694 1.00 95.62 113 GLU A O 1
ATOM 893 N N . HIS A 1 114 ? 4.498 11.349 -15.052 1.00 97.12 114 HIS A N 1
ATOM 894 C CA . HIS A 1 114 ? 4.681 10.642 -16.320 1.00 97.12 114 HIS A CA 1
ATOM 895 C C . HIS A 1 114 ? 4.672 9.117 -16.137 1.00 97.12 114 HIS A C 1
ATOM 897 O O . HIS A 1 114 ? 3.995 8.406 -16.888 1.00 97.12 114 HIS A O 1
ATOM 903 N N . PHE A 1 115 ? 5.364 8.601 -15.116 1.00 96.00 115 PHE A N 1
ATOM 904 C CA . PHE A 1 115 ? 5.332 7.182 -14.760 1.00 96.00 115 PHE A CA 1
ATOM 905 C C . PHE A 1 115 ? 3.906 6.713 -14.438 1.00 96.00 115 PHE A C 1
ATOM 907 O O . PHE A 1 115 ? 3.443 5.708 -14.988 1.00 96.00 115 PHE A O 1
ATOM 914 N N . LEU A 1 116 ? 3.191 7.451 -13.584 1.00 94.62 116 LEU A N 1
ATOM 915 C CA . LEU A 1 116 ? 1.836 7.111 -13.162 1.00 94.62 116 LEU A CA 1
ATOM 916 C C . LEU A 1 116 ? 0.851 7.142 -14.339 1.00 94.62 116 LEU A C 1
ATOM 918 O O . LEU A 1 116 ? 0.013 6.247 -14.457 1.00 94.62 116 LEU A O 1
ATOM 922 N N . ALA A 1 117 ? 0.981 8.109 -15.251 1.00 96.19 117 ALA A N 1
ATOM 923 C CA . ALA A 1 117 ? 0.160 8.194 -16.456 1.00 96.19 117 ALA A CA 1
ATOM 924 C C . ALA A 1 117 ? 0.311 6.947 -17.344 1.00 96.19 117 ALA A C 1
ATOM 926 O O . ALA A 1 117 ? -0.687 6.390 -17.814 1.00 96.19 117 ALA A O 1
ATOM 927 N N . VAL A 1 118 ? 1.542 6.460 -17.529 1.00 97.25 118 VAL A N 1
ATOM 928 C CA . VAL A 1 118 ? 1.812 5.228 -18.288 1.00 97.25 118 VAL A CA 1
ATOM 929 C C . VAL A 1 118 ? 1.290 3.995 -17.547 1.00 97.25 118 VAL A C 1
ATOM 931 O O . VAL A 1 118 ? 0.648 3.143 -18.164 1.00 97.25 118 VAL A O 1
ATOM 934 N N . ALA A 1 119 ? 1.506 3.902 -16.231 1.00 96.50 119 ALA A N 1
ATOM 935 C CA . ALA A 1 119 ? 1.001 2.797 -15.414 1.00 96.50 119 ALA A CA 1
ATOM 936 C C . ALA A 1 119 ? -0.533 2.699 -15.467 1.00 96.50 119 ALA A C 1
ATOM 938 O O . ALA A 1 119 ? -1.078 1.600 -15.614 1.00 96.50 119 ALA A O 1
ATOM 939 N N . GLN A 1 120 ? -1.224 3.841 -15.428 1.00 96.06 120 GLN A N 1
ATOM 940 C CA . GLN A 1 120 ? -2.674 3.916 -15.572 1.00 96.06 120 GLN A CA 1
ATOM 941 C C . GLN A 1 120 ? -3.123 3.505 -16.975 1.00 96.06 120 GLN A C 1
ATOM 943 O O . GLN A 1 120 ? -4.064 2.720 -17.109 1.00 96.06 120 GLN A O 1
ATOM 948 N N . TRP A 1 121 ? -2.454 4.000 -18.019 1.00 96.25 121 TRP A N 1
ATOM 949 C CA . TRP A 1 121 ? -2.785 3.672 -19.406 1.00 96.25 121 TRP A CA 1
ATOM 950 C C . TRP A 1 121 ? -2.639 2.174 -19.707 1.00 96.25 121 TRP A C 1
ATOM 952 O O . TRP A 1 121 ? -3.501 1.588 -20.360 1.00 96.25 121 TRP A O 1
ATOM 962 N N . LEU A 1 122 ? -1.596 1.536 -19.171 1.00 96.19 122 LEU A N 1
ATOM 963 C CA . LEU A 1 122 ? -1.369 0.093 -19.297 1.00 96.19 122 LEU A CA 1
ATOM 964 C C . LEU A 1 122 ? -2.262 -0.752 -18.373 1.00 96.19 122 LEU A C 1
ATOM 966 O O . LEU A 1 122 ? -2.269 -1.978 -18.484 1.00 96.19 122 LEU A O 1
ATOM 970 N N . GLY A 1 123 ? -3.003 -0.128 -17.452 1.00 94.44 123 GLY A N 1
ATOM 971 C CA . GLY A 1 123 ? -3.815 -0.833 -16.462 1.00 94.44 123 GLY A CA 1
ATOM 972 C C . GLY A 1 123 ? -2.989 -1.590 -15.417 1.00 94.44 123 GLY A C 1
ATOM 973 O O . GLY A 1 123 ? -3.462 -2.590 -14.881 1.00 94.44 123 GLY A O 1
ATOM 974 N N . VAL A 1 124 ? -1.759 -1.141 -15.145 1.00 96.44 124 VAL A N 1
ATOM 975 C CA . VAL A 1 124 ? -0.904 -1.687 -14.080 1.00 96.44 124 VAL A CA 1
ATOM 976 C C . VAL A 1 124 ? -1.391 -1.210 -12.715 1.00 96.44 124 VAL A C 1
ATOM 978 O O . VAL A 1 124 ? -1.594 -2.034 -11.825 1.00 96.44 124 VAL A O 1
ATOM 981 N N . TYR A 1 125 ? -1.615 0.095 -12.575 1.00 94.50 125 TYR A N 1
ATOM 982 C CA . TYR A 1 125 ? -2.184 0.713 -11.381 1.00 94.50 125 TYR A CA 1
ATOM 983 C C . TYR A 1 125 ? -2.833 2.045 -11.752 1.00 94.50 125 TYR A C 1
ATOM 985 O O . TYR A 1 125 ? -2.237 2.849 -12.469 1.00 94.50 125 TYR A O 1
ATOM 993 N N . ALA A 1 126 ? -4.056 2.273 -11.288 1.00 88.88 126 ALA A N 1
ATOM 994 C CA . ALA A 1 126 ? -4.850 3.452 -11.605 1.00 88.88 126 ALA A CA 1
ATOM 995 C C . ALA A 1 126 ? -5.623 3.961 -10.381 1.00 88.88 126 ALA A C 1
ATOM 997 O O . ALA A 1 126 ? -5.781 3.264 -9.379 1.00 88.88 126 ALA A O 1
ATOM 998 N N . ALA A 1 127 ? -6.203 5.159 -10.492 1.00 86.94 127 ALA A N 1
ATOM 999 C CA . ALA A 1 127 ? -7.016 5.750 -9.423 1.00 86.94 127 ALA A CA 1
ATOM 1000 C C . ALA A 1 127 ? -8.171 4.840 -8.948 1.00 86.94 127 ALA A C 1
ATOM 1002 O O . ALA A 1 127 ? -8.508 4.829 -7.767 1.00 86.94 127 ALA A O 1
ATOM 1003 N N . LYS A 1 128 ? -8.749 4.027 -9.842 1.00 90.19 128 LYS A N 1
ATOM 1004 C CA . LYS A 1 128 ? -9.781 3.037 -9.481 1.00 90.19 128 LYS A CA 1
ATOM 1005 C C . LYS A 1 128 ? -9.260 1.939 -8.547 1.00 90.19 128 LYS A C 1
ATOM 1007 O O . LYS A 1 128 ? -10.013 1.450 -7.715 1.00 90.19 128 LYS A O 1
ATOM 1012 N N . ASP A 1 129 ? -7.988 1.558 -8.680 1.00 93.44 129 ASP A N 1
ATOM 1013 C CA . ASP A 1 129 ? -7.381 0.528 -7.838 1.0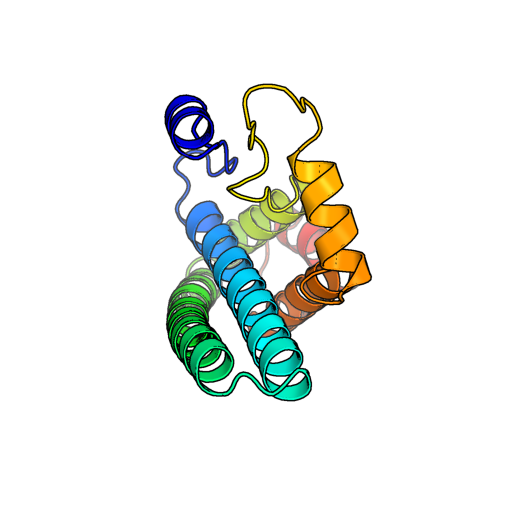0 93.44 129 ASP A CA 1
ATOM 1014 C C . ASP A 1 129 ? -7.185 1.083 -6.426 1.00 93.44 129 ASP A C 1
ATOM 1016 O O . ASP A 1 129 ? -7.472 0.391 -5.456 1.00 93.44 129 ASP A O 1
ATOM 1020 N N . TYR A 1 130 ? -6.816 2.363 -6.307 1.00 91.38 130 TYR A N 1
ATOM 1021 C CA . TYR A 1 130 ? -6.768 3.060 -5.021 1.00 91.38 130 TYR A CA 1
ATOM 1022 C C . TYR A 1 130 ? -8.128 3.058 -4.303 1.00 91.38 130 TYR A C 1
ATOM 1024 O O . TYR A 1 130 ? -8.199 2.716 -3.123 1.00 91.38 130 TYR A O 1
ATOM 1032 N N . VAL A 1 131 ? -9.214 3.376 -5.018 1.00 92.81 131 VAL A N 1
ATOM 1033 C CA . VAL A 1 131 ? -10.578 3.324 -4.459 1.00 92.81 131 VAL A CA 1
ATOM 1034 C C . VAL A 1 131 ? -10.945 1.898 -4.039 1.00 92.81 131 VAL A C 1
ATOM 1036 O O . VAL A 1 131 ? -11.391 1.690 -2.916 1.00 92.81 131 VAL A O 1
ATOM 1039 N N . GLY A 1 132 ? -10.663 0.896 -4.877 1.00 96.00 132 GLY A N 1
ATOM 1040 C CA . GLY A 1 132 ? -10.932 -0.504 -4.537 1.00 96.00 132 GLY A CA 1
ATOM 1041 C C . GLY A 1 132 ? -10.107 -1.026 -3.351 1.00 96.00 132 GLY A C 1
ATOM 1042 O O . GLY A 1 132 ? -10.557 -1.908 -2.619 1.00 96.00 132 GLY A O 1
ATOM 1043 N N . ILE A 1 133 ? -8.901 -0.493 -3.122 1.00 97.00 133 ILE A N 1
ATOM 1044 C CA . ILE A 1 133 ? -8.106 -0.780 -1.919 1.00 97.00 133 ILE A CA 1
ATOM 1045 C C . ILE A 1 133 ? -8.785 -0.192 -0.678 1.00 97.00 133 ILE A C 1
ATOM 1047 O O . ILE A 1 133 ? -8.873 -0.878 0.340 1.00 97.00 133 ILE A O 1
ATOM 1051 N N . LEU A 1 134 ? -9.275 1.048 -0.759 1.00 94.62 134 LEU A N 1
ATOM 1052 C CA . LEU A 1 134 ? -10.003 1.687 0.335 1.00 94.62 134 LEU A CA 1
ATOM 1053 C C . LEU A 1 134 ? -11.255 0.889 0.708 1.00 94.62 134 LEU A C 1
ATOM 1055 O O . LEU A 1 134 ? -11.400 0.502 1.866 1.00 94.62 134 LEU A O 1
ATOM 1059 N N . GLU A 1 135 ? -12.109 0.590 -0.269 1.00 95.00 135 GLU A N 1
ATOM 1060 C CA . GLU A 1 135 ? -13.329 -0.203 -0.073 1.00 95.00 135 GLU A CA 1
ATOM 1061 C C . GLU A 1 135 ? -13.012 -1.564 0.558 1.00 95.00 135 GLU A C 1
ATOM 1063 O O . GLU A 1 135 ? -13.638 -1.962 1.542 1.00 95.00 135 GLU A O 1
ATOM 1068 N N . PHE A 1 136 ? -11.967 -2.239 0.063 1.00 96.94 136 PHE A N 1
ATOM 1069 C CA . PHE A 1 136 ? -11.506 -3.498 0.640 1.00 96.94 136 PHE A CA 1
ATOM 1070 C C . PHE A 1 136 ? -11.162 -3.365 2.125 1.00 96.94 136 PHE A C 1
ATOM 1072 O O . PHE A 1 136 ? -11.529 -4.241 2.902 1.00 96.94 136 PHE A O 1
ATOM 1079 N N . PHE A 1 137 ? -10.452 -2.313 2.539 1.00 97.44 137 PHE A N 1
ATOM 1080 C CA . PHE A 1 137 ? -10.053 -2.153 3.939 1.00 97.44 137 PHE A CA 1
ATOM 1081 C C . PHE A 1 137 ? -11.198 -1.708 4.850 1.00 97.44 137 PHE A C 1
ATOM 1083 O O . PHE A 1 137 ? -11.273 -2.176 5.987 1.00 97.44 137 PHE A O 1
ATOM 1090 N N . VAL A 1 138 ? -12.126 -0.890 4.348 1.00 95.00 138 VAL A N 1
ATOM 1091 C CA . VAL A 1 138 ? -13.371 -0.549 5.058 1.00 95.00 138 VAL A CA 1
ATOM 1092 C C . VAL A 1 138 ? -14.167 -1.813 5.380 1.00 95.00 138 VAL A C 1
ATOM 1094 O O . VAL A 1 138 ? -14.561 -2.018 6.532 1.00 95.00 138 VAL A O 1
ATOM 1097 N N . GLU A 1 139 ? -14.333 -2.699 4.395 1.00 95.50 139 GLU A N 1
ATOM 1098 C CA . GLU A 1 139 ? -15.007 -3.984 4.580 1.00 95.50 139 GLU A CA 1
ATOM 1099 C C . GLU A 1 139 ? -14.196 -4.918 5.490 1.00 95.50 139 GLU A C 1
ATOM 1101 O O . GLU A 1 139 ? -14.717 -5.469 6.465 1.00 95.50 139 GLU A O 1
ATOM 1106 N N . ARG A 1 140 ? -12.898 -5.081 5.204 1.00 96.56 140 ARG A N 1
ATOM 1107 C CA . ARG A 1 140 ? -12.021 -6.047 5.880 1.00 96.56 140 ARG A CA 1
ATOM 1108 C C . ARG A 1 140 ? -11.887 -5.775 7.373 1.00 96.56 140 ARG A C 1
ATOM 1110 O O . ARG A 1 140 ? -11.819 -6.740 8.135 1.00 96.56 140 ARG A O 1
ATOM 1117 N N . TRP A 1 141 ? -11.856 -4.506 7.774 1.00 96.44 141 TRP A N 1
ATOM 1118 C CA . TRP A 1 141 ? -11.827 -4.087 9.178 1.00 96.44 141 TRP A CA 1
ATOM 1119 C C . TRP A 1 141 ? -13.217 -3.819 9.760 1.00 96.44 141 TRP A C 1
ATOM 1121 O O . TRP A 1 141 ? -13.331 -3.443 10.922 1.00 96.44 141 TRP A O 1
ATOM 1131 N N . SER A 1 142 ? -14.281 -4.053 8.981 1.00 93.81 142 SER A N 1
ATOM 1132 C CA . SER A 1 142 ? -15.673 -3.904 9.415 1.00 93.81 142 SER A CA 1
ATOM 1133 C C . SER A 1 142 ? -15.962 -2.536 10.042 1.00 93.81 142 SER A C 1
ATOM 1135 O O . SER A 1 142 ? -16.667 -2.448 11.048 1.00 93.81 142 SER A O 1
ATOM 1137 N N . VAL A 1 143 ? -15.434 -1.466 9.437 1.00 90.94 143 VAL A N 1
ATOM 1138 C CA . VAL A 1 143 ? -15.501 -0.102 9.994 1.00 90.94 143 VAL A CA 1
ATOM 1139 C C . VAL A 1 143 ? -16.949 0.342 10.226 1.00 90.94 143 VAL A C 1
ATOM 1141 O O . VAL A 1 143 ? -17.252 0.949 11.250 1.00 90.94 143 VAL A O 1
ATOM 1144 N N . GLU A 1 144 ? -17.869 -0.051 9.342 1.00 87.25 144 GLU A N 1
ATOM 1145 C CA . GLU A 1 144 ? -19.306 0.251 9.454 1.00 87.25 144 GLU A CA 1
ATOM 1146 C C . GLU A 1 144 ? -19.982 -0.391 10.677 1.00 87.25 144 GLU A C 1
ATOM 1148 O O . GLU A 1 144 ? -21.029 0.065 11.132 1.00 87.25 144 GLU A O 1
ATOM 1153 N N . LYS A 1 145 ? -19.406 -1.478 11.202 1.00 88.06 145 LYS A N 1
ATOM 1154 C CA . LYS A 1 145 ? -19.966 -2.268 12.310 1.00 88.06 145 LYS A CA 1
ATOM 1155 C C . LYS A 1 145 ? -19.357 -1.897 13.660 1.00 88.06 145 LYS A C 1
ATOM 1157 O O . LYS A 1 145 ? -19.707 -2.513 14.669 1.00 88.06 145 LYS A O 1
ATOM 1162 N N . LEU A 1 146 ? -18.443 -0.926 13.702 1.00 87.81 146 LEU A N 1
ATOM 1163 C CA . LEU A 1 146 ? -17.824 -0.484 14.945 1.00 87.81 146 LEU A CA 1
ATOM 1164 C C . LEU A 1 146 ? -18.874 0.165 15.854 1.00 87.81 146 LEU A C 1
ATOM 1166 O O . LEU A 1 146 ? -19.596 1.081 15.466 1.00 87.81 146 LEU A O 1
ATOM 1170 N N . THR A 1 147 ? -18.942 -0.305 17.097 1.00 84.94 147 THR A N 1
ATOM 1171 C CA . THR A 1 147 ? -19.844 0.223 18.131 1.00 84.94 147 THR A CA 1
ATOM 1172 C C . THR A 1 147 ? -19.041 0.690 19.342 1.00 84.94 147 THR A C 1
ATOM 1174 O O . THR A 1 147 ? -17.858 0.384 19.468 1.00 84.94 147 THR A O 1
ATOM 1177 N N . GLY A 1 148 ? -19.654 1.485 20.225 1.00 84.69 148 GLY A N 1
ATOM 1178 C CA . GLY A 1 148 ? -18.962 2.007 21.414 1.00 84.69 148 GLY A CA 1
ATOM 1179 C C . GLY A 1 148 ? -17.891 3.066 21.113 1.00 84.69 148 GLY A C 1
ATOM 1180 O O . GLY A 1 148 ? -17.070 3.380 21.974 1.00 84.69 148 GLY A O 1
ATOM 1181 N N . LEU A 1 149 ? -17.896 3.631 19.903 1.00 90.00 149 LEU A N 1
ATOM 1182 C CA . LEU A 1 149 ? -17.023 4.740 19.5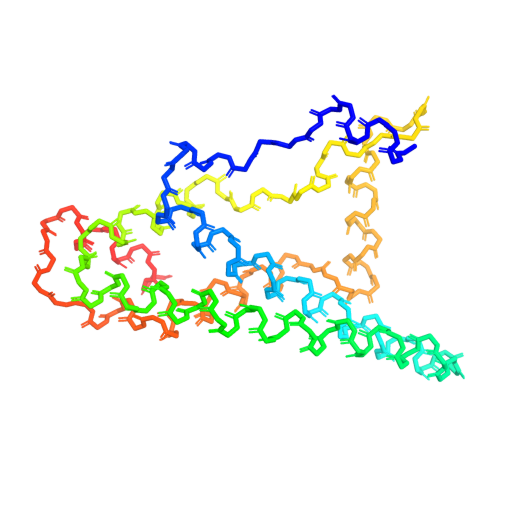34 1.00 90.00 149 LEU A CA 1
ATOM 1183 C C . LEU A 1 149 ? -17.430 6.028 20.262 1.00 90.00 149 LEU A C 1
ATOM 1185 O O . LEU A 1 149 ? -18.613 6.288 20.500 1.00 90.00 149 LEU A O 1
ATOM 1189 N N . SER A 1 150 ? -16.430 6.854 20.559 1.00 89.31 150 SER A N 1
ATOM 1190 C CA . SER A 1 150 ? -16.590 8.248 20.967 1.00 89.31 150 SER A CA 1
ATOM 1191 C C . SER A 1 150 ? -17.345 9.051 19.903 1.00 89.31 150 SER A C 1
ATOM 1193 O O . SER A 1 150 ? -17.435 8.640 18.746 1.00 89.31 150 SER A O 1
ATOM 1195 N N . SER A 1 151 ? -17.853 10.230 20.266 1.00 87.75 151 SER A N 1
ATOM 1196 C CA . SER A 1 151 ? -18.562 11.111 19.326 1.00 87.75 151 SER A CA 1
ATOM 1197 C C . SER A 1 151 ? -17.731 11.452 18.084 1.00 87.75 151 SER A C 1
ATOM 1199 O O . SER A 1 151 ? -18.263 11.474 16.976 1.00 87.75 151 SER A O 1
ATOM 1201 N N . GLU A 1 152 ? -16.425 11.677 18.254 1.00 88.44 152 GLU A N 1
ATOM 1202 C CA . GLU A 1 152 ? -15.522 11.941 17.130 1.00 88.44 152 GLU A CA 1
ATOM 1203 C C . GLU A 1 152 ? -15.288 10.675 16.295 1.00 88.44 152 GLU A C 1
ATOM 1205 O O . GLU A 1 152 ? -15.380 10.722 15.070 1.00 88.44 152 GLU A O 1
ATOM 1210 N N . GLY A 1 153 ? -15.084 9.521 16.940 1.00 83.00 153 GLY A N 1
ATOM 1211 C CA . GLY A 1 153 ? -14.944 8.241 16.243 1.00 83.00 153 GLY A CA 1
ATOM 1212 C C . GLY A 1 153 ? -16.173 7.883 15.401 1.00 83.00 153 GLY A C 1
ATOM 1213 O O . GLY A 1 153 ? -16.023 7.447 14.264 1.00 83.00 153 GLY A O 1
ATOM 1214 N N . GLN A 1 154 ? -17.386 8.130 15.906 1.00 82.81 154 GLN A N 1
ATOM 1215 C CA . GLN A 1 154 ? -18.632 7.911 15.156 1.00 82.81 154 GLN A CA 1
ATOM 1216 C C . GLN A 1 154 ? -18.720 8.811 13.921 1.00 82.81 154 GLN A C 1
ATOM 1218 O O . GLN A 1 154 ? -19.032 8.339 12.830 1.00 82.81 154 GLN A O 1
ATOM 1223 N N . LYS A 1 155 ? -18.410 10.103 14.079 1.00 84.44 155 LYS A N 1
ATOM 1224 C CA . LYS A 1 155 ? -18.418 11.071 12.977 1.00 84.44 155 LYS A CA 1
ATOM 1225 C C . LYS A 1 155 ? -17.449 10.675 11.863 1.00 84.44 155 LYS A C 1
ATOM 1227 O O . LYS A 1 155 ? -17.789 10.797 10.690 1.00 84.44 155 LYS A O 1
ATOM 1232 N N . LEU A 1 156 ? -16.257 10.208 12.226 1.00 84.44 156 LEU A N 1
ATOM 1233 C CA . LEU A 1 156 ? -15.250 9.767 11.263 1.00 84.44 156 LEU A CA 1
ATOM 1234 C C . LEU A 1 156 ? -15.589 8.411 10.648 1.00 84.44 156 LEU A C 1
ATOM 1236 O O . LEU A 1 156 ? -15.365 8.230 9.459 1.00 84.44 156 LEU A O 1
ATOM 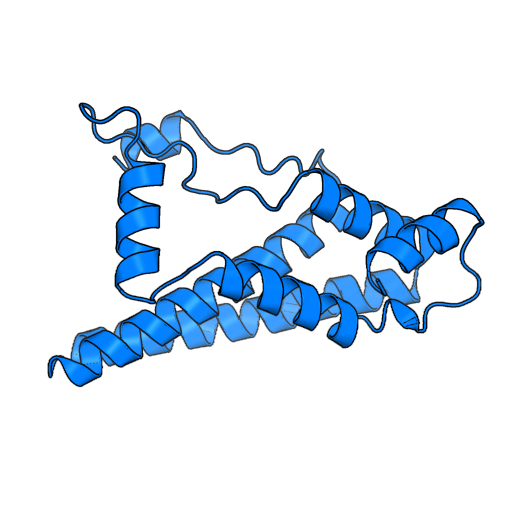1240 N N . GLY A 1 157 ? -16.187 7.494 11.411 1.00 74.88 157 GLY A N 1
ATOM 1241 C CA . GLY A 1 157 ? -16.700 6.227 10.887 1.00 74.88 157 GLY A CA 1
ATOM 1242 C C . GLY A 1 157 ? -17.674 6.442 9.727 1.00 74.88 157 GLY A C 1
ATOM 1243 O O . GLY A 1 157 ? -17.540 5.792 8.698 1.00 74.88 157 GLY A O 1
ATOM 1244 N N . ILE A 1 158 ? -18.567 7.435 9.837 1.00 74.25 158 ILE A N 1
ATOM 1245 C CA . ILE A 1 158 ? -19.517 7.809 8.772 1.00 74.25 158 ILE A CA 1
ATOM 1246 C C . ILE A 1 158 ? -18.811 8.211 7.464 1.00 74.25 158 ILE A C 1
ATOM 1248 O O . ILE A 1 158 ? -19.369 7.980 6.396 1.00 74.25 158 ILE A O 1
ATOM 1252 N N . MET A 1 159 ? -17.585 8.753 7.506 1.00 77.44 159 MET A N 1
ATOM 1253 C CA . MET A 1 159 ? -16.843 9.127 6.288 1.00 77.44 159 MET A CA 1
ATOM 1254 C C . MET A 1 159 ? -16.541 7.938 5.367 1.00 77.44 159 MET A C 1
ATOM 1256 O O . MET A 1 159 ? -16.226 8.151 4.202 1.00 77.44 159 MET A O 1
ATOM 1260 N N . PHE A 1 160 ? -16.605 6.714 5.890 1.00 75.25 160 PHE A N 1
ATOM 1261 C CA . PHE A 1 160 ? -16.308 5.489 5.154 1.00 75.25 160 PHE A CA 1
ATOM 1262 C C . PHE A 1 160 ? -17.555 4.759 4.639 1.00 75.25 160 PHE A C 1
ATOM 1264 O O . PHE A 1 160 ? -17.409 3.798 3.896 1.00 75.25 160 PHE A O 1
ATOM 1271 N N . VAL A 1 161 ? -18.754 5.191 5.047 1.00 65.75 161 VAL A N 1
ATOM 1272 C CA . VAL A 1 161 ? -20.045 4.513 4.778 1.00 65.75 161 VAL A CA 1
ATOM 1273 C C . VAL A 1 161 ? -20.919 5.328 3.805 1.00 65.75 161 VAL A C 1
ATOM 1275 O O . VAL A 1 161 ? -22.112 5.067 3.658 1.00 65.75 161 VAL A O 1
ATOM 1278 N N . GLY A 1 162 ? -20.352 6.376 3.198 1.00 53.16 162 GLY A N 1
ATOM 1279 C CA . GLY A 1 162 ? -21.046 7.345 2.341 1.00 53.16 162 GLY A CA 1
ATOM 1280 C C . GLY A 1 162 ? -20.692 7.224 0.871 1.00 53.16 162 GLY A C 1
ATOM 1281 O O . GLY A 1 162 ? -19.501 6.982 0.578 1.00 53.16 162 GLY A O 1
#

Organism: Vitis vinifera (NCBI:txid29760)

InterPro domains:
  IPR005067 Fatty acid desaturase, type 2 [PF03405] (1-155)
  IPR005067 Fatty acid desaturase, type 2 [PTHR31155] (2-155)
  IPR009078 Ferritin-like superfamily [SSF47240] (2-155)
  IPR012348 Ribonucleotide reductase-like [G3DSA:1.10.620.20] (1-158)

Secondary structure (DSSP, 8-state):
-HHHHHHH------TT-HHHHHHHHHHHHHHHHHHHHHHHHHHHHTT-HHHHHHHHHHHHHHHHHHHHHHHHHHHHHHH-HHHHHHHHHHHHHH----TTTT---SS-TTHHHHHHHHHHHTTSS-HHHHHHHHHHHHHHTTGGG--S--HHHHHHHHTT--